Protein AF-W1X369-F1 (afdb_monomer_lite)

Sequence (97 aa):
DSIQKAINVYRSEGKVSVIIADKEHIIGIITLSDTMRNDAINMISAISSLDMTTVLLTGDSKEAATYIGKKSGVSEIHAELLPGEKVSIIESLQGKH

pLDDT: mean 91.26, std 7.13, range [44.91, 97.69]

Organism: NCBI:txid408170

Secondary structure (DSSP, 8-state):
-HHHHHHHHHHHTT-EEEEEE-SSSEEEEEEE-PPPPTTHHHHHHHHHTTTPPPEEE-SS-HHHHHHHHHHHT-SEEE-S--HHHHHHHHHHHHTT-

Radius of gyration: 17.53 Å; chains: 1; bounding box: 41×29×48 Å

Foldseek 3Di:
DVVVVVCVVLVLLVWDWDWDDDPPGTPDIDIDDDDPDPCLLVVQVVCVVVVDAFEADELGDPSNQVNVCVVSVHPYYDYNDDPVVVVVVVVVVVVVD

Structure (mmCIF, N/CA/C/O backbone):
data_AF-W1X369-F1
#
_entry.id   AF-W1X369-F1
#
loop_
_atom_site.group_PDB
_atom_site.id
_atom_site.type_symbol
_atom_site.label_atom_id
_atom_site.label_alt_id
_atom_site.label_comp_id
_atom_site.label_asym_id
_atom_site.label_entity_id
_atom_site.label_seq_id
_atom_site.pdbx_PDB_ins_code
_atom_site.Cartn_x
_atom_site.Cartn_y
_atom_site.Cartn_z
_atom_site.occupancy
_atom_site.B_iso_or_equiv
_atom_site.auth_seq_id
_atom_site.auth_comp_id
_atom_site.auth_asym_id
_atom_site.auth_atom_id
_atom_site.pdbx_PDB_model_num
ATOM 1 N N . ASP A 1 1 ? 24.311 -1.351 -11.502 1.00 69.06 1 ASP A N 1
ATOM 2 C CA . ASP A 1 1 ? 23.997 -0.894 -10.126 1.00 69.06 1 ASP A CA 1
ATOM 3 C C . ASP A 1 1 ? 22.874 0.130 -10.007 1.00 69.06 1 ASP A C 1
ATOM 5 O O . ASP A 1 1 ? 21.946 -0.103 -9.241 1.00 69.06 1 ASP A O 1
ATOM 9 N N . SER A 1 2 ? 22.897 1.246 -10.739 1.00 84.88 2 SER A N 1
ATOM 10 C CA . SER A 1 2 ? 21.880 2.314 -10.641 1.00 84.88 2 SER A CA 1
ATOM 11 C C . SER A 1 2 ? 20.470 1.867 -11.055 1.00 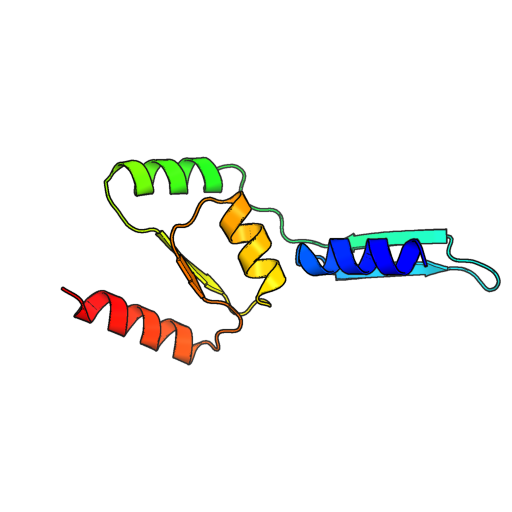84.88 2 SER A C 1
ATOM 13 O O . SER A 1 2 ? 19.499 2.188 -10.376 1.00 84.88 2 SER A O 1
ATOM 15 N N . ILE A 1 3 ? 20.354 1.066 -12.117 1.00 86.88 3 ILE A N 1
ATOM 16 C CA . ILE A 1 3 ? 19.057 0.582 -12.620 1.00 86.88 3 ILE A CA 1
ATOM 17 C C . ILE A 1 3 ? 18.424 -0.439 -11.672 1.00 86.88 3 ILE A C 1
ATOM 19 O O . ILE A 1 3 ? 17.241 -0.339 -11.368 1.00 86.88 3 ILE A O 1
ATOM 23 N N . GLN A 1 4 ? 19.216 -1.365 -11.125 1.00 87.69 4 GLN A N 1
ATOM 24 C CA . GLN A 1 4 ? 18.722 -2.318 -10.130 1.00 87.69 4 GLN A CA 1
ATOM 25 C C . GLN A 1 4 ? 18.185 -1.599 -8.886 1.00 87.69 4 GLN A C 1
ATOM 27 O O . GLN A 1 4 ? 17.137 -1.969 -8.363 1.00 87.69 4 GLN A O 1
ATOM 32 N N . LYS A 1 5 ? 18.869 -0.536 -8.437 1.00 91.12 5 LYS A N 1
ATOM 33 C CA . LYS A 1 5 ? 18.383 0.308 -7.338 1.00 91.12 5 LYS A CA 1
ATOM 34 C C . LYS A 1 5 ? 17.046 0.966 -7.685 1.00 91.12 5 LYS A C 1
ATOM 36 O O . LYS A 1 5 ? 16.137 0.905 -6.866 1.00 91.12 5 LYS A O 1
ATOM 41 N N . ALA A 1 6 ? 16.903 1.528 -8.886 1.00 90.94 6 ALA A N 1
ATOM 42 C CA . ALA A 1 6 ? 15.644 2.130 -9.331 1.00 90.94 6 ALA A CA 1
ATOM 43 C C . ALA A 1 6 ? 14.495 1.106 -9.373 1.00 90.94 6 ALA A C 1
ATOM 45 O O . ALA A 1 6 ? 13.423 1.366 -8.834 1.00 90.94 6 ALA A O 1
ATOM 46 N N . ILE A 1 7 ? 14.737 -0.089 -9.922 1.00 91.94 7 ILE A N 1
ATOM 47 C CA . ILE A 1 7 ? 13.752 -1.183 -9.953 1.00 91.94 7 ILE A CA 1
ATOM 48 C C . ILE A 1 7 ? 13.330 -1.576 -8.538 1.00 91.94 7 ILE A C 1
ATOM 50 O O . ILE A 1 7 ? 12.143 -1.750 -8.277 1.00 91.94 7 ILE A O 1
ATOM 54 N N . ASN A 1 8 ? 14.283 -1.690 -7.611 1.00 90.50 8 ASN A N 1
ATOM 55 C CA . ASN A 1 8 ? 13.980 -2.045 -6.227 1.00 90.50 8 ASN A CA 1
ATOM 56 C C . ASN A 1 8 ? 13.130 -0.966 -5.537 1.00 90.50 8 ASN A C 1
ATOM 58 O O . ASN A 1 8 ? 12.214 -1.313 -4.795 1.00 90.50 8 ASN A O 1
ATOM 62 N N . VAL A 1 9 ? 13.382 0.320 -5.816 1.00 91.00 9 VAL A N 1
ATOM 63 C CA . VAL A 1 9 ? 12.536 1.422 -5.328 1.00 91.00 9 VAL A CA 1
ATOM 64 C C . VAL A 1 9 ? 11.120 1.276 -5.877 1.00 91.00 9 VAL A C 1
ATOM 66 O O . VAL A 1 9 ? 10.182 1.186 -5.094 1.00 91.00 9 VAL A O 1
ATOM 69 N N . TYR A 1 10 ? 10.948 1.152 -7.193 1.00 91.06 10 TYR A N 1
ATOM 70 C CA . TYR A 1 10 ? 9.614 1.032 -7.788 1.00 91.06 10 TYR A CA 1
ATOM 71 C C . TYR A 1 10 ? 8.863 -0.215 -7.319 1.00 91.06 10 TYR A C 1
ATOM 73 O O . TYR A 1 10 ? 7.671 -0.142 -7.033 1.00 91.06 10 TYR A O 1
ATOM 81 N N . ARG A 1 11 ? 9.563 -1.340 -7.150 1.00 86.81 11 ARG A N 1
ATOM 82 C CA . ARG A 1 11 ? 8.986 -2.554 -6.569 1.00 86.81 11 ARG A CA 1
ATOM 83 C C . ARG A 1 11 ? 8.513 -2.325 -5.134 1.00 86.81 11 ARG A C 1
ATOM 85 O O . ARG A 1 11 ? 7.434 -2.785 -4.782 1.00 86.81 11 ARG A O 1
ATOM 92 N N . SER A 1 12 ? 9.284 -1.595 -4.324 1.00 86.19 12 SER A N 1
ATOM 93 C CA . SER A 1 12 ? 8.883 -1.256 -2.951 1.00 86.19 12 SER A CA 1
ATOM 94 C C . SER A 1 12 ? 7.674 -0.316 -2.882 1.00 86.19 12 SER A C 1
ATOM 96 O O . SER A 1 12 ? 6.979 -0.278 -1.875 1.00 86.19 12 SER A O 1
ATOM 98 N N . GLU A 1 13 ? 7.388 0.402 -3.969 1.00 87.31 13 GLU A N 1
ATOM 99 C CA . GLU A 1 13 ? 6.182 1.216 -4.137 1.00 87.31 13 GLU A CA 1
ATOM 100 C C . GLU A 1 13 ? 5.001 0.414 -4.722 1.00 87.31 13 GLU A C 1
ATOM 102 O O . GLU A 1 13 ? 3.990 0.997 -5.109 1.00 87.31 13 GLU A O 1
ATOM 107 N N . GLY A 1 14 ? 5.127 -0.915 -4.834 1.00 84.38 14 GLY A N 1
ATOM 108 C CA . GLY A 1 14 ? 4.106 -1.792 -5.412 1.00 84.38 14 GLY A CA 1
ATOM 109 C C . GLY A 1 14 ? 3.973 -1.695 -6.931 1.00 84.38 14 GLY A C 1
ATOM 110 O O . GLY A 1 14 ? 2.967 -2.125 -7.488 1.00 84.38 14 GLY A O 1
ATOM 111 N N . LYS A 1 15 ? 4.965 -1.121 -7.620 1.00 89.38 15 LYS A N 1
ATOM 112 C CA . LYS A 1 15 ? 4.915 -0.928 -9.071 1.00 89.38 15 LYS A CA 1
ATOM 113 C C . LYS A 1 15 ? 5.512 -2.114 -9.812 1.00 89.38 15 LYS A C 1
ATOM 115 O O . LYS A 1 15 ? 6.584 -2.621 -9.468 1.00 89.38 15 LYS A O 1
ATOM 120 N N . VAL A 1 16 ? 4.876 -2.482 -10.915 1.00 89.12 16 VAL A N 1
ATOM 121 C CA . VAL A 1 16 ? 5.436 -3.419 -11.891 1.00 89.12 16 VAL A CA 1
ATOM 122 C C . VAL A 1 16 ? 6.388 -2.652 -12.800 1.00 89.12 16 VAL A C 1
ATOM 124 O O . VAL A 1 16 ? 6.012 -1.628 -13.357 1.00 89.12 16 VAL A O 1
ATOM 127 N N . SER A 1 17 ? 7.624 -3.128 -12.948 1.00 93.19 17 SER A N 1
ATOM 128 C CA . SER A 1 17 ? 8.642 -2.492 -13.795 1.00 93.19 17 SER A CA 1
ATOM 129 C C . SER A 1 17 ? 8.909 -3.319 -15.052 1.00 93.19 17 SER A C 1
ATOM 131 O O . SER A 1 17 ? 9.217 -4.505 -14.959 1.00 93.19 17 SER A O 1
ATOM 133 N N . VAL A 1 18 ? 8.844 -2.680 -16.218 1.00 94.94 18 VAL A N 1
ATOM 134 C CA . VAL A 1 18 ? 9.220 -3.231 -17.525 1.00 94.94 18 VAL A CA 1
ATOM 135 C C . VAL A 1 18 ? 10.503 -2.541 -17.978 1.00 94.94 18 VAL A C 1
ATOM 137 O O . VAL A 1 18 ? 10.528 -1.324 -18.159 1.00 94.94 18 VAL A O 1
ATOM 140 N N . ILE A 1 19 ? 11.578 -3.312 -18.142 1.00 94.00 19 ILE A N 1
ATOM 141 C CA . ILE A 1 19 ? 12.872 -2.800 -18.612 1.00 94.00 19 ILE A CA 1
ATOM 142 C C . ILE A 1 19 ? 12.862 -2.776 -20.139 1.00 94.00 19 ILE A C 1
ATOM 144 O O . ILE A 1 19 ? 12.543 -3.781 -20.772 1.00 94.00 19 ILE A O 1
ATOM 148 N N . ILE A 1 20 ? 13.251 -1.646 -20.721 1.00 95.19 20 ILE A N 1
ATOM 149 C CA . ILE A 1 20 ? 13.473 -1.506 -22.160 1.00 95.19 20 ILE A CA 1
ATOM 150 C C . ILE A 1 20 ? 14.978 -1.475 -22.395 1.00 95.19 20 ILE A C 1
ATOM 152 O O . ILE A 1 20 ? 15.675 -0.630 -21.835 1.00 95.19 20 ILE A O 1
ATOM 156 N N . ALA A 1 21 ? 15.477 -2.375 -23.233 1.00 94.75 21 ALA A N 1
ATOM 157 C CA . ALA A 1 21 ? 16.881 -2.459 -23.610 1.00 94.75 21 ALA A CA 1
ATOM 158 C C . ALA A 1 21 ? 17.008 -2.838 -25.088 1.00 94.75 21 ALA A C 1
ATOM 160 O O . ALA A 1 21 ? 16.098 -3.449 -25.652 1.00 94.75 21 ALA A O 1
ATOM 161 N N . ASP A 1 22 ? 18.137 -2.491 -25.695 1.00 95.00 22 ASP A N 1
ATOM 162 C CA . ASP A 1 22 ? 18.574 -3.091 -26.953 1.00 95.00 22 ASP A CA 1
ATOM 163 C C . ASP A 1 22 ? 19.686 -4.121 -26.691 1.00 95.00 22 ASP A C 1
ATOM 165 O O . ASP A 1 22 ? 19.825 -4.639 -25.581 1.00 95.00 22 ASP A O 1
ATOM 169 N N . LYS A 1 23 ? 20.450 -4.477 -27.730 1.00 93.44 23 LYS A N 1
ATOM 170 C CA . LYS A 1 23 ? 21.508 -5.488 -27.634 1.00 93.44 23 LYS A CA 1
ATOM 171 C C . LYS A 1 23 ? 22.671 -5.074 -26.733 1.00 93.44 23 LYS A C 1
ATOM 173 O O . LYS A 1 23 ? 23.349 -5.958 -26.219 1.00 93.44 23 LYS A O 1
ATOM 178 N N . GLU A 1 24 ? 22.931 -3.779 -26.586 1.00 93.25 24 GLU A N 1
ATOM 179 C CA . GLU A 1 24 ? 24.158 -3.276 -25.966 1.00 93.25 24 GLU A CA 1
ATOM 180 C C . GLU A 1 24 ? 23.887 -2.568 -24.641 1.00 93.25 24 GLU A C 1
ATOM 182 O O . GLU A 1 24 ? 24.730 -2.608 -23.742 1.00 93.25 24 GLU A O 1
ATOM 187 N N . HIS A 1 25 ? 22.712 -1.955 -24.475 1.00 92.19 25 HIS A N 1
ATOM 188 C CA . HIS A 1 25 ? 22.416 -1.182 -23.276 1.00 92.19 25 HIS A CA 1
ATOM 189 C C . HIS A 1 25 ? 20.927 -1.072 -22.931 1.00 92.19 25 HIS A C 1
ATOM 191 O O . HIS A 1 25 ? 20.024 -1.212 -23.758 1.00 92.19 25 HIS A O 1
ATOM 197 N N . ILE A 1 26 ? 20.673 -0.763 -21.656 1.00 93.25 26 ILE A N 1
ATOM 198 C CA . ILE A 1 26 ? 19.335 -0.455 -21.149 1.00 93.25 26 ILE A CA 1
ATOM 199 C C . ILE A 1 26 ? 18.961 0.969 -21.565 1.00 93.25 26 ILE A C 1
ATOM 201 O O . ILE A 1 26 ? 19.668 1.922 -21.247 1.00 93.25 26 ILE A O 1
ATOM 205 N N . ILE A 1 27 ? 17.821 1.096 -22.239 1.00 94.19 27 ILE A N 1
ATOM 206 C CA . ILE A 1 27 ? 17.257 2.353 -22.736 1.00 94.19 27 ILE A CA 1
ATOM 207 C C . ILE A 1 27 ? 16.431 3.037 -21.636 1.00 94.19 27 ILE A C 1
ATOM 209 O O . ILE A 1 27 ? 16.476 4.256 -21.497 1.00 94.19 27 ILE A O 1
ATOM 213 N N . GLY A 1 28 ? 15.683 2.271 -20.829 1.00 92.25 28 GLY A N 1
ATOM 214 C CA . GLY A 1 28 ? 14.858 2.836 -19.758 1.00 92.25 28 GLY A CA 1
ATOM 215 C C . GLY A 1 28 ? 13.973 1.831 -19.018 1.00 92.25 28 GLY A C 1
ATOM 216 O O . GLY A 1 28 ? 14.103 0.618 -19.182 1.00 92.25 28 GLY A O 1
ATOM 217 N N . ILE A 1 29 ? 13.068 2.353 -18.183 1.00 94.25 29 ILE A N 1
ATOM 218 C CA . ILE A 1 29 ? 12.096 1.577 -17.399 1.00 94.25 29 ILE A CA 1
ATOM 219 C C . ILE A 1 29 ? 10.711 2.213 -17.562 1.00 94.25 29 ILE A C 1
ATOM 221 O O . ILE A 1 29 ? 10.554 3.412 -17.337 1.00 94.25 29 ILE A O 1
ATOM 225 N N . ILE A 1 30 ? 9.705 1.408 -17.896 1.00 94.81 30 ILE A N 1
ATOM 226 C CA . ILE A 1 30 ? 8.287 1.769 -17.767 1.00 94.81 30 ILE A CA 1
ATOM 227 C C . ILE A 1 30 ? 7.766 1.144 -16.477 1.00 94.81 30 ILE A C 1
ATOM 229 O O . ILE A 1 30 ? 8.007 -0.034 -16.227 1.00 94.81 30 ILE A O 1
ATOM 233 N N . THR A 1 31 ? 7.045 1.912 -15.659 1.00 93.12 31 THR A N 1
ATOM 234 C CA . THR A 1 31 ? 6.415 1.385 -14.440 1.00 93.12 31 THR A CA 1
ATOM 235 C C . THR A 1 31 ? 4.900 1.462 -14.532 1.00 93.12 31 THR A C 1
ATOM 237 O O . THR A 1 31 ? 4.359 2.433 -15.058 1.00 93.12 31 THR A O 1
ATOM 240 N N . LEU A 1 32 ? 4.225 0.430 -14.032 1.00 90.19 32 LEU A N 1
ATOM 241 C CA . LEU A 1 32 ? 2.775 0.345 -13.941 1.00 90.19 32 LEU A CA 1
ATOM 242 C C . LEU A 1 32 ? 2.372 0.266 -12.473 1.00 90.19 32 LEU A C 1
ATOM 244 O O . LEU A 1 32 ? 2.983 -0.466 -11.693 1.00 90.19 32 LEU A O 1
ATOM 248 N N . SER A 1 33 ? 1.343 1.021 -12.107 1.00 85.12 33 SER A N 1
ATOM 249 C CA . SER A 1 33 ? 0.797 1.044 -10.756 1.00 85.12 33 SER A CA 1
ATOM 250 C C . SER A 1 33 ? -0.670 1.421 -10.781 1.00 85.12 33 SER A C 1
ATOM 252 O O . SER A 1 33 ? -1.071 2.268 -11.585 1.00 85.12 33 SER A O 1
ATOM 254 N N . ASP A 1 34 ? -1.427 0.898 -9.828 1.00 81.69 34 ASP A N 1
ATOM 255 C CA . ASP A 1 34 ? -2.777 1.378 -9.592 1.00 81.69 34 ASP A CA 1
ATOM 256 C C . ASP A 1 34 ? -2.746 2.804 -9.045 1.00 81.69 34 ASP A C 1
ATOM 258 O O . ASP A 1 34 ? -1.926 3.180 -8.200 1.00 81.69 34 ASP A O 1
ATOM 262 N N . THR A 1 35 ? -3.647 3.631 -9.565 1.00 81.62 35 THR A N 1
ATOM 263 C CA . THR A 1 35 ? -3.785 5.007 -9.100 1.00 81.62 35 THR A CA 1
ATOM 264 C C . THR A 1 35 ? -4.757 5.015 -7.935 1.00 81.62 35 THR A C 1
ATOM 266 O O . THR A 1 35 ? -5.920 4.642 -8.091 1.00 81.62 35 THR A O 1
ATOM 269 N N . MET A 1 36 ? -4.299 5.454 -6.761 1.00 83.69 36 MET A N 1
ATOM 270 C CA . MET A 1 36 ? -5.222 5.706 -5.657 1.00 83.69 36 MET A CA 1
ATOM 271 C C . MET A 1 36 ? -6.258 6.740 -6.081 1.00 83.69 36 MET A C 1
ATOM 273 O O . MET A 1 36 ? -5.925 7.734 -6.728 1.00 83.69 36 MET A O 1
ATOM 277 N N . ARG A 1 37 ? -7.507 6.538 -5.661 1.00 88.94 37 ARG A N 1
ATOM 278 C CA . ARG A 1 37 ? -8.534 7.558 -5.846 1.00 88.94 37 ARG A CA 1
ATOM 279 C C . ARG A 1 37 ? -8.113 8.850 -5.147 1.00 88.94 37 ARG A C 1
ATOM 281 O O . ARG A 1 37 ? -7.646 8.821 -4.008 1.00 88.94 37 ARG A O 1
ATOM 288 N N . ASN A 1 38 ? -8.326 9.978 -5.820 1.00 86.38 38 ASN A N 1
ATOM 289 C CA . ASN A 1 38 ? -7.923 11.299 -5.329 1.00 86.38 38 ASN A CA 1
ATOM 290 C C . ASN A 1 38 ? -8.564 11.659 -3.978 1.00 86.38 38 ASN A C 1
ATOM 292 O O . ASN A 1 38 ? -7.985 12.412 -3.202 1.00 86.38 38 ASN A O 1
ATOM 296 N N . ASP A 1 39 ? -9.749 11.118 -3.691 1.00 91.94 39 ASP A N 1
ATOM 297 C CA . ASP A 1 39 ? -10.512 11.366 -2.469 1.00 91.94 39 ASP A CA 1
ATOM 298 C C . ASP A 1 39 ? -10.159 10.422 -1.309 1.00 91.94 39 ASP A C 1
ATOM 300 O O . ASP A 1 39 ? -10.586 10.675 -0.184 1.00 91.94 39 ASP A O 1
ATOM 304 N N . ALA A 1 40 ? -9.360 9.373 -1.539 1.00 91.75 40 ALA A N 1
ATOM 305 C CA . ALA A 1 40 ? -9.083 8.345 -0.534 1.00 91.75 40 ALA A CA 1
ATOM 306 C C . ALA A 1 40 ? -8.431 8.914 0.737 1.00 91.75 40 ALA A C 1
ATOM 308 O O . ALA A 1 40 ? -8.838 8.570 1.843 1.00 91.75 40 ALA A O 1
ATOM 309 N N . ILE A 1 41 ? -7.462 9.823 0.584 1.00 93.25 41 ILE A N 1
ATOM 310 C CA . ILE A 1 41 ? -6.757 10.451 1.715 1.00 93.25 41 ILE A CA 1
ATOM 311 C C . ILE A 1 41 ? -7.734 11.279 2.559 1.00 93.25 41 ILE A C 1
ATOM 313 O O . ILE A 1 41 ? -7.773 11.151 3.781 1.00 93.25 41 ILE A O 1
ATOM 317 N N . ASN A 1 42 ? -8.566 12.092 1.903 1.00 94.62 42 ASN A N 1
ATOM 318 C CA . ASN A 1 42 ? -9.547 12.935 2.586 1.00 94.62 42 ASN A CA 1
ATOM 319 C C . ASN A 1 42 ? -10.614 12.089 3.289 1.00 94.62 42 ASN A C 1
ATOM 321 O O . ASN A 1 42 ? -10.986 12.389 4.420 1.00 94.62 42 ASN A O 1
ATOM 325 N N . MET A 1 43 ? -11.074 11.013 2.645 1.00 94.00 43 MET A N 1
ATOM 326 C CA . MET A 1 43 ? -12.029 10.071 3.225 1.00 94.00 43 MET A CA 1
ATOM 327 C C . MET A 1 43 ? -11.461 9.400 4.480 1.00 94.00 43 MET A C 1
ATOM 329 O O . MET A 1 43 ? -12.125 9.389 5.513 1.00 94.00 43 MET A O 1
ATOM 333 N N . ILE A 1 44 ? -10.240 8.863 4.408 1.00 95.06 44 ILE A N 1
ATOM 334 C CA . ILE A 1 44 ? -9.592 8.207 5.551 1.00 95.06 44 ILE A CA 1
ATOM 335 C C . ILE A 1 44 ? -9.393 9.208 6.687 1.00 95.06 44 ILE A C 1
ATOM 337 O O . ILE A 1 44 ? -9.743 8.906 7.822 1.00 95.06 44 ILE A O 1
ATOM 341 N N . SER A 1 45 ? -8.928 10.424 6.387 1.00 93.56 45 SER A N 1
ATOM 342 C CA . SER A 1 45 ? -8.785 11.481 7.392 1.00 93.56 45 SER A CA 1
ATOM 343 C C . SER A 1 45 ? -10.117 11.843 8.055 1.00 93.56 45 SER A C 1
ATOM 345 O O . SER A 1 45 ? -10.146 12.068 9.263 1.00 93.56 45 SER A O 1
ATOM 347 N N . ALA A 1 46 ? -11.211 11.905 7.291 1.00 95.12 46 ALA A N 1
ATOM 348 C CA . ALA A 1 46 ? -12.535 12.196 7.829 1.00 95.12 46 ALA A CA 1
ATOM 349 C C . ALA A 1 46 ? -13.024 11.073 8.755 1.00 95.12 46 ALA A C 1
ATOM 351 O O . ALA A 1 46 ? -13.513 11.362 9.843 1.00 95.12 46 ALA A O 1
ATOM 352 N N . ILE A 1 47 ? -12.834 9.805 8.378 1.00 93.94 47 ILE A N 1
ATOM 353 C CA . ILE A 1 47 ? -13.185 8.654 9.226 1.00 93.94 47 ILE A CA 1
ATOM 354 C C . ILE A 1 47 ? -12.350 8.656 10.510 1.00 93.94 47 ILE A C 1
ATOM 356 O O . ILE A 1 47 ? -12.908 8.561 11.598 1.00 93.94 47 ILE A O 1
ATOM 360 N N . SER A 1 48 ? -11.033 8.842 10.405 1.00 90.38 48 SER A N 1
ATOM 361 C CA . SER A 1 48 ? -10.141 8.889 11.569 1.00 90.38 48 SER A CA 1
ATOM 362 C C . SER A 1 48 ? -10.487 10.031 12.535 1.00 90.38 48 SER A C 1
ATOM 364 O O . SER A 1 48 ? -10.287 9.891 13.735 1.00 90.38 48 SER A O 1
ATOM 366 N N . SER A 1 49 ? -11.044 11.147 12.041 1.00 93.56 49 SER A N 1
ATOM 367 C CA . SER A 1 49 ? -11.503 12.265 12.887 1.00 93.56 49 SER A CA 1
ATOM 368 C C . SER A 1 49 ? -12.747 11.955 13.729 1.00 93.56 49 SER A C 1
ATOM 370 O O . SER A 1 49 ? -13.074 12.717 14.633 1.00 93.56 49 SER A O 1
ATOM 372 N N . LEU A 1 50 ? -13.427 10.839 13.448 1.00 95.38 50 LEU A N 1
ATOM 373 C CA . LEU A 1 50 ? -14.568 10.330 14.212 1.00 95.38 50 LEU A CA 1
ATOM 374 C C . LEU A 1 50 ? -14.138 9.311 15.284 1.00 95.38 50 LEU A C 1
ATOM 376 O O . LEU A 1 50 ? -14.954 8.491 15.700 1.00 95.38 50 LEU A O 1
ATOM 380 N N . ASP A 1 51 ? -12.858 9.311 15.673 1.00 92.06 51 ASP A N 1
ATOM 381 C CA . ASP A 1 51 ? -12.240 8.331 16.580 1.00 92.06 51 ASP A CA 1
ATOM 382 C C . ASP A 1 51 ? -12.395 6.867 16.111 1.00 92.06 51 ASP A C 1
ATOM 384 O O . ASP A 1 51 ? -12.371 5.924 16.903 1.00 92.06 51 ASP A O 1
ATOM 388 N N . MET A 1 52 ? -12.541 6.661 14.796 1.00 92.25 52 MET A N 1
ATOM 389 C CA . MET A 1 52 ? -12.614 5.337 14.179 1.00 92.25 52 MET A CA 1
ATOM 390 C C . MET A 1 52 ? -11.242 4.867 13.692 1.00 92.25 52 MET A C 1
ATOM 392 O O . MET A 1 52 ? -10.502 5.601 13.038 1.00 92.25 52 MET A O 1
ATOM 3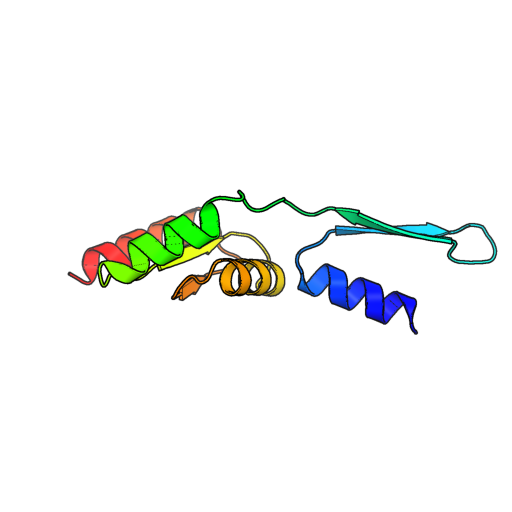96 N N . THR A 1 53 ? -10.937 3.593 13.930 1.00 91.88 53 THR A N 1
ATOM 397 C CA . THR A 1 53 ? -9.735 2.941 13.396 1.00 91.88 53 THR A CA 1
ATOM 398 C C . THR A 1 53 ? -9.960 2.524 11.947 1.00 91.88 53 THR A C 1
ATOM 400 O O . THR A 1 53 ? -10.900 1.791 11.639 1.00 91.88 53 THR A O 1
ATOM 403 N N . THR A 1 54 ? -9.069 2.939 11.047 1.00 94.75 54 THR A N 1
ATOM 404 C CA . THR A 1 54 ? -9.091 2.498 9.645 1.00 94.75 54 THR A CA 1
ATOM 405 C C . THR A 1 54 ? -8.097 1.361 9.426 1.00 94.75 54 THR A C 1
ATOM 407 O O . THR A 1 54 ? -6.923 1.467 9.782 1.00 94.75 54 THR A O 1
ATOM 410 N N . VAL A 1 55 ? -8.561 0.265 8.821 1.00 95.50 55 VAL A N 1
ATOM 411 C CA . VAL A 1 55 ? -7.764 -0.949 8.586 1.00 95.50 55 VAL A CA 1
ATOM 412 C C . VAL A 1 55 ? -7.722 -1.254 7.087 1.00 95.50 55 VAL A C 1
ATOM 414 O O . VAL A 1 55 ? -8.767 -1.355 6.445 1.00 95.50 55 VAL A O 1
ATOM 417 N N . LEU A 1 56 ? -6.525 -1.419 6.519 1.00 95.44 56 LEU A N 1
ATOM 418 C CA . LEU A 1 56 ? -6.318 -1.871 5.141 1.00 95.44 56 LEU A CA 1
ATOM 419 C C . LEU A 1 56 ? -6.109 -3.389 5.110 1.00 95.44 56 LEU A C 1
ATOM 421 O O . LEU A 1 56 ? -5.141 -3.883 5.681 1.00 95.44 56 LEU A O 1
ATOM 425 N N . LEU A 1 57 ? -6.976 -4.110 4.396 1.00 97.12 57 LEU A N 1
ATOM 426 C CA . LEU A 1 57 ? -6.847 -5.548 4.136 1.00 97.12 57 LEU A CA 1
ATOM 427 C C . LEU A 1 57 ? -6.577 -5.783 2.644 1.00 97.12 57 LEU A C 1
ATOM 429 O O . LEU A 1 57 ? -7.472 -5.601 1.815 1.00 97.12 57 LEU A O 1
ATOM 433 N N . THR A 1 58 ? -5.371 -6.220 2.280 1.00 94.12 58 THR A N 1
ATOM 434 C CA . THR A 1 58 ? -5.007 -6.484 0.877 1.00 94.12 58 THR A CA 1
ATOM 435 C C . THR A 1 58 ? -4.329 -7.841 0.680 1.00 94.12 58 THR A C 1
ATOM 437 O O . THR A 1 58 ? -3.766 -8.413 1.606 1.00 94.12 58 THR A O 1
ATOM 440 N N . GLY A 1 59 ? -4.432 -8.365 -0.545 1.00 93.31 59 GLY A N 1
ATOM 441 C CA . GLY A 1 59 ? -3.662 -9.528 -0.998 1.00 93.31 59 GLY A CA 1
ATOM 442 C C . GLY A 1 59 ? -2.317 -9.147 -1.626 1.00 93.31 59 GLY A C 1
ATOM 443 O O . GLY A 1 59 ? -1.551 -10.030 -1.993 1.00 93.31 59 GLY A O 1
ATOM 444 N N . ASP A 1 60 ? -2.039 -7.847 -1.765 1.00 91.44 60 ASP A N 1
ATOM 445 C CA . ASP A 1 60 ? -0.778 -7.352 -2.317 1.00 91.44 60 ASP A CA 1
ATOM 446 C C . ASP A 1 60 ? 0.397 -7.624 -1.379 1.00 91.44 60 ASP A C 1
ATOM 448 O O . ASP A 1 60 ? 0.214 -7.879 -0.186 1.00 91.44 60 ASP A O 1
ATOM 452 N N . SER A 1 61 ? 1.617 -7.505 -1.913 1.00 90.25 61 SER A N 1
ATOM 453 C CA . SER A 1 61 ? 2.830 -7.657 -1.111 1.00 90.25 61 SER A CA 1
ATOM 454 C C . SER A 1 61 ? 2.887 -6.641 0.025 1.00 90.25 61 SER A C 1
ATOM 456 O O . SER A 1 61 ? 2.331 -5.535 -0.047 1.00 90.25 61 SER A O 1
ATOM 458 N N . LYS 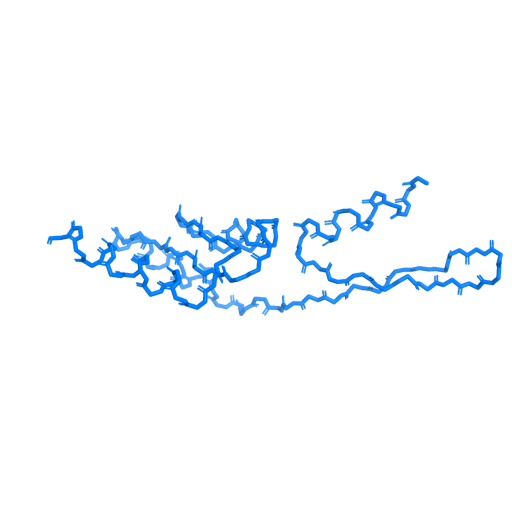A 1 62 ? 3.626 -6.993 1.075 1.00 92.56 62 LYS A N 1
ATOM 459 C CA . LYS A 1 62 ? 3.794 -6.127 2.242 1.00 92.56 62 LYS A CA 1
ATOM 460 C C . LYS A 1 62 ? 4.346 -4.746 1.887 1.00 92.56 62 LYS A C 1
ATOM 462 O O . LYS A 1 62 ? 3.932 -3.753 2.487 1.00 92.56 62 LYS A O 1
ATOM 467 N N . GLU A 1 63 ? 5.254 -4.656 0.920 1.00 89.50 63 GLU A N 1
ATOM 468 C CA . GLU A 1 63 ? 5.836 -3.388 0.474 1.00 89.50 63 GLU A CA 1
ATOM 469 C C . GLU A 1 63 ? 4.786 -2.493 -0.191 1.00 89.50 63 GLU A C 1
ATOM 471 O O . GLU A 1 63 ? 4.634 -1.337 0.205 1.00 89.50 63 GLU A O 1
ATOM 476 N N . ALA A 1 64 ? 4.008 -3.046 -1.128 1.00 88.00 64 ALA A N 1
ATOM 477 C CA . ALA A 1 64 ? 2.936 -2.333 -1.819 1.00 88.00 64 ALA A CA 1
ATOM 478 C C . ALA A 1 64 ? 1.866 -1.837 -0.835 1.00 88.00 64 ALA A C 1
ATOM 480 O O . ALA A 1 64 ? 1.510 -0.656 -0.828 1.00 88.00 64 ALA A O 1
ATOM 481 N N . ALA A 1 65 ? 1.419 -2.722 0.060 1.00 92.06 65 ALA A N 1
ATOM 482 C CA . ALA A 1 65 ? 0.453 -2.400 1.103 1.00 92.06 65 ALA A CA 1
ATOM 483 C C . ALA A 1 65 ? 0.973 -1.304 2.046 1.00 92.06 65 ALA A C 1
ATOM 485 O O . ALA A 1 65 ? 0.239 -0.382 2.393 1.00 92.06 65 ALA A O 1
ATOM 486 N N . THR A 1 66 ? 2.254 -1.362 2.424 1.00 91.81 66 THR A N 1
ATOM 487 C CA . THR A 1 66 ? 2.891 -0.342 3.271 1.00 91.81 66 THR A CA 1
ATOM 488 C C . THR A 1 66 ? 2.993 1.000 2.550 1.00 91.81 66 THR A C 1
ATOM 490 O O . THR A 1 66 ? 2.744 2.039 3.160 1.00 91.81 66 THR A O 1
ATOM 493 N N . TYR A 1 67 ? 3.356 1.001 1.265 1.00 90.19 67 TYR A N 1
ATOM 494 C CA . TYR A 1 67 ? 3.436 2.215 0.456 1.00 90.19 67 TYR A CA 1
ATOM 495 C C . TYR A 1 67 ? 2.073 2.907 0.356 1.00 90.19 67 TYR A C 1
ATOM 497 O O . TYR A 1 67 ? 1.955 4.092 0.677 1.00 90.19 67 TYR A O 1
ATOM 505 N N . ILE A 1 68 ? 1.035 2.153 -0.019 1.00 90.00 68 ILE A N 1
ATOM 506 C CA . ILE A 1 68 ? -0.337 2.657 -0.119 1.00 90.00 68 ILE A CA 1
ATOM 507 C C . ILE A 1 68 ? -0.856 3.087 1.248 1.00 90.00 68 ILE A C 1
ATOM 509 O O . ILE A 1 68 ? -1.325 4.213 1.380 1.00 90.00 68 ILE A O 1
ATOM 513 N N . GLY A 1 69 ? -0.708 2.249 2.274 1.00 92.12 69 GLY A N 1
ATOM 514 C CA . GLY A 1 69 ? -1.238 2.532 3.601 1.00 92.12 69 GLY A CA 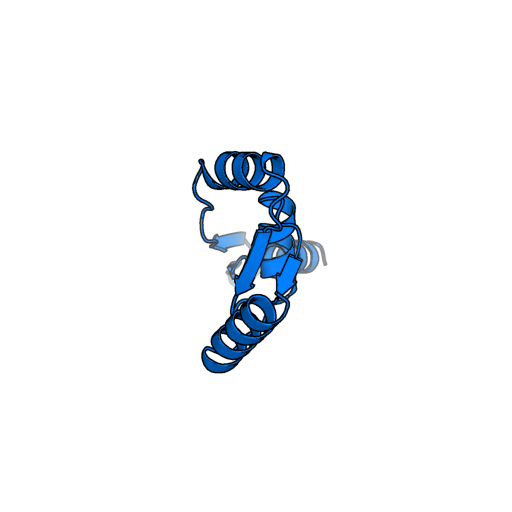1
ATOM 515 C C . GLY A 1 69 ? -0.615 3.770 4.252 1.00 92.12 69 GLY A C 1
ATOM 516 O O . GLY A 1 69 ? -1.328 4.582 4.839 1.00 92.12 69 GLY A O 1
ATOM 517 N N . LYS A 1 70 ? 0.695 3.994 4.065 1.00 89.94 70 LYS A N 1
ATOM 518 C CA . LYS A 1 70 ? 1.359 5.240 4.491 1.00 89.94 70 LYS A CA 1
ATOM 519 C C . LYS A 1 70 ? 0.855 6.457 3.724 1.00 89.94 70 LYS A C 1
ATOM 521 O O . LYS A 1 70 ? 0.673 7.515 4.315 1.00 89.94 70 LYS A O 1
ATOM 526 N N . LYS A 1 71 ? 0.655 6.320 2.411 1.00 90.19 71 LYS A N 1
ATOM 527 C CA . LYS A 1 71 ? 0.183 7.413 1.555 1.00 90.19 71 LYS A CA 1
ATOM 528 C C . LYS A 1 71 ? -1.276 7.774 1.838 1.00 90.19 71 LYS A C 1
ATOM 530 O O . LYS A 1 71 ? -1.648 8.934 1.699 1.00 90.19 71 LYS A O 1
ATOM 535 N N . SER A 1 72 ? -2.090 6.789 2.207 1.00 92.44 72 SER A N 1
ATOM 536 C CA . SER A 1 72 ? -3.513 6.947 2.487 1.00 92.44 72 SER A CA 1
ATOM 537 C C . SER A 1 72 ? -3.801 7.336 3.941 1.00 92.44 72 SER A C 1
ATOM 539 O O . SER A 1 72 ? -4.840 7.931 4.201 1.00 92.44 72 SER A O 1
ATOM 541 N N . GLY A 1 73 ? -2.891 7.030 4.872 1.00 93.06 73 GLY A N 1
ATOM 542 C CA . GLY A 1 73 ? -3.014 7.373 6.291 1.00 93.06 73 GLY A CA 1
ATOM 543 C C . GLY A 1 73 ? -3.858 6.394 7.111 1.00 93.06 73 GLY A C 1
ATOM 544 O O . GLY A 1 73 ? -4.446 6.803 8.109 1.00 93.06 73 GLY A O 1
ATOM 545 N N . VAL A 1 74 ? -3.954 5.124 6.694 1.00 95.62 74 VAL A N 1
ATOM 546 C CA . VAL A 1 74 ? -4.671 4.102 7.482 1.00 95.62 74 VAL A CA 1
ATOM 547 C C . VAL A 1 74 ? -3.932 3.767 8.777 1.00 95.62 74 VAL A C 1
ATOM 549 O O . VAL A 1 74 ? -2.703 3.824 8.834 1.00 95.62 74 VAL A O 1
ATOM 552 N N . SER A 1 75 ? -4.681 3.389 9.811 1.00 94.12 75 SER A N 1
ATOM 553 C CA . SER A 1 75 ? -4.140 3.076 11.139 1.00 94.12 75 SER A CA 1
ATOM 554 C C . SER A 1 75 ? -3.479 1.696 11.208 1.00 94.12 75 SER A C 1
ATOM 556 O O . SER A 1 75 ? -2.467 1.529 11.885 1.00 94.12 75 SER A O 1
ATOM 558 N N . GLU A 1 76 ? -4.039 0.708 10.511 1.00 95.38 76 GLU A N 1
ATOM 559 C CA . GLU A 1 76 ? -3.589 -0.686 10.553 1.00 95.38 76 GLU A CA 1
ATOM 560 C C . GLU A 1 76 ? -3.546 -1.286 9.143 1.00 95.38 76 GLU A C 1
ATOM 562 O O . GLU A 1 76 ? -4.369 -0.956 8.288 1.00 95.38 76 GLU A O 1
ATOM 567 N N . ILE A 1 77 ? -2.565 -2.154 8.877 1.00 96.69 77 ILE A N 1
ATOM 568 C CA . ILE A 1 77 ? -2.329 -2.746 7.555 1.00 96.69 77 ILE A CA 1
ATOM 569 C C . ILE A 1 77 ? -2.115 -4.251 7.706 1.00 96.69 77 ILE A C 1
ATOM 571 O O . ILE A 1 77 ? -1.201 -4.680 8.409 1.00 96.69 77 ILE A O 1
ATOM 575 N N . HIS A 1 78 ? -2.896 -5.030 6.961 1.00 97.06 78 HIS A N 1
ATOM 576 C CA . HIS A 1 78 ? -2.713 -6.464 6.755 1.00 97.06 78 HIS A CA 1
ATOM 577 C C . HIS A 1 78 ? -2.532 -6.733 5.261 1.00 97.06 78 HIS A C 1
ATOM 579 O O . HIS A 1 78 ? -3.371 -6.347 4.441 1.00 97.06 78 HIS A O 1
ATOM 585 N N . ALA A 1 79 ? -1.417 -7.364 4.909 1.00 96.50 79 ALA A N 1
ATOM 586 C CA . ALA A 1 79 ? -0.988 -7.604 3.534 1.00 96.50 79 ALA A CA 1
ATOM 587 C C . ALA A 1 79 ? -0.833 -9.105 3.267 1.00 96.50 79 ALA A C 1
ATOM 589 O O . ALA A 1 79 ? -0.841 -9.894 4.209 1.00 96.50 79 ALA A O 1
ATOM 590 N N . GLU A 1 80 ? -0.660 -9.474 1.997 1.00 96.06 80 GLU A N 1
ATOM 591 C CA . GLU A 1 80 ? -0.446 -10.858 1.545 1.00 96.06 80 GLU A CA 1
ATOM 592 C C . GLU A 1 80 ? -1.586 -11.817 1.927 1.00 96.06 80 GLU A C 1
ATOM 594 O O . GLU A 1 80 ? -1.396 -13.026 2.006 1.00 96.06 80 GLU A O 1
ATOM 599 N N . LEU A 1 81 ? -2.791 -11.274 2.132 1.00 97.62 81 LEU A N 1
ATOM 600 C CA . LEU A 1 81 ? -3.949 -12.037 2.577 1.00 97.62 81 LEU A CA 1
ATOM 601 C C . LEU A 1 81 ? -4.623 -12.800 1.438 1.00 97.62 81 LEU A C 1
ATOM 603 O O . LEU A 1 81 ? -5.006 -12.230 0.407 1.00 97.62 81 LEU A O 1
ATOM 607 N N . LEU A 1 82 ? -4.928 -14.063 1.704 1.00 97.69 82 LEU A N 1
ATOM 608 C CA . LEU A 1 82 ? -5.894 -14.844 0.949 1.00 97.69 82 LEU A CA 1
ATOM 609 C C . LEU A 1 82 ? -7.332 -14.364 1.226 1.00 97.69 82 LEU A C 1
ATOM 611 O O . LEU A 1 82 ? -7.612 -13.769 2.272 1.00 97.69 82 LEU A O 1
ATOM 615 N N . PRO A 1 83 ? -8.296 -14.658 0.329 1.00 96.19 83 PRO A N 1
ATOM 616 C CA . PRO A 1 83 ? -9.693 -14.272 0.532 1.00 96.19 83 PRO A CA 1
ATOM 617 C C . PRO A 1 83 ? -10.281 -14.731 1.875 1.00 96.19 83 PRO A C 1
ATOM 619 O O . PRO A 1 83 ? -10.978 -13.954 2.521 1.00 96.19 83 PRO A O 1
ATOM 622 N N . GLY A 1 84 ? -9.969 -15.955 2.319 1.00 97.19 84 GLY A N 1
ATOM 623 C CA . GLY A 1 84 ? -10.444 -16.482 3.605 1.00 97.19 84 GLY A CA 1
ATOM 624 C C . GLY A 1 84 ? -9.861 -15.748 4.815 1.00 97.19 84 GLY A C 1
ATOM 625 O O . GLY A 1 84 ? -10.576 -15.481 5.772 1.00 97.19 84 GLY A O 1
ATOM 626 N N . GLU A 1 85 ? -8.595 -15.337 4.748 1.00 97.69 85 GLU A N 1
ATOM 627 C CA . GLU A 1 85 ? -7.934 -14.614 5.841 1.00 97.69 85 GLU A CA 1
ATOM 628 C C . GLU A 1 85 ? -8.520 -13.213 6.025 1.00 97.69 85 GLU A C 1
ATOM 630 O O . GLU A 1 85 ? -8.693 -12.757 7.154 1.00 97.69 85 GLU A O 1
ATOM 635 N N . LYS A 1 86 ? -8.916 -12.551 4.927 1.00 97.62 86 LYS A N 1
ATOM 636 C CA . LYS A 1 86 ? -9.649 -11.277 4.998 1.00 97.62 86 LYS A CA 1
ATOM 637 C C . LYS A 1 86 ? -10.951 -11.427 5.785 1.00 97.62 86 LYS A C 1
ATOM 639 O O . LYS A 1 86 ? -11.249 -10.573 6.615 1.00 97.62 86 LYS A O 1
ATOM 644 N N . VAL A 1 87 ? -11.700 -12.508 5.546 1.00 96.62 87 VAL A N 1
ATOM 645 C CA . VAL A 1 87 ? -12.947 -12.800 6.274 1.00 96.62 87 VAL A CA 1
ATOM 646 C C . VAL A 1 87 ? -12.658 -13.019 7.756 1.00 96.62 87 VAL A C 1
ATOM 648 O O . VAL A 1 87 ? -13.265 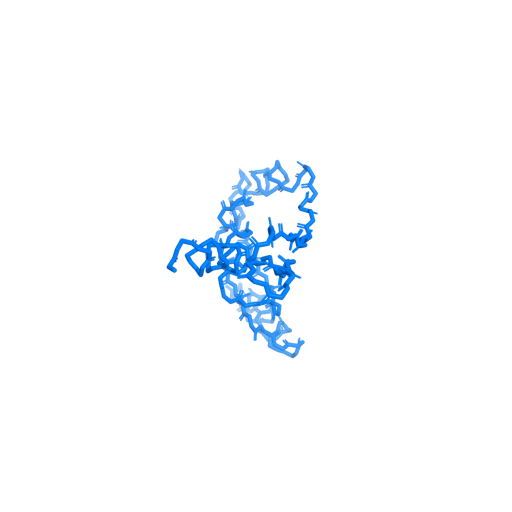-12.353 8.589 1.00 96.62 87 VAL A O 1
ATOM 651 N N . SER A 1 88 ? -11.673 -13.854 8.092 1.00 96.62 88 SER A N 1
ATOM 652 C CA . SER A 1 88 ? -11.314 -14.125 9.489 1.00 96.62 88 SER A CA 1
ATOM 653 C C . SER A 1 88 ? -10.860 -12.876 10.253 1.00 96.62 88 SER A C 1
ATOM 655 O O . SER A 1 88 ? -11.171 -12.726 11.435 1.00 96.62 88 SER A O 1
ATOM 657 N N . ILE A 1 89 ? -10.149 -11.949 9.601 1.00 96.12 89 ILE A N 1
ATOM 658 C CA . ILE A 1 89 ? -9.770 -10.672 10.224 1.00 96.12 89 ILE A CA 1
ATOM 659 C C . ILE A 1 89 ? -11.008 -9.813 10.494 1.00 96.12 89 ILE A C 1
ATOM 661 O O . ILE A 1 89 ? -11.127 -9.254 11.583 1.00 96.12 89 ILE A O 1
ATOM 665 N N . ILE A 1 90 ? -11.946 -9.732 9.545 1.00 95.38 90 ILE A N 1
ATOM 666 C CA . ILE A 1 90 ? -13.203 -8.994 9.733 1.00 95.38 90 ILE A CA 1
ATOM 667 C C . ILE A 1 90 ? -13.999 -9.575 10.909 1.00 95.38 90 ILE A C 1
ATOM 669 O O . ILE A 1 90 ? -14.417 -8.820 11.784 1.00 95.38 90 ILE A O 1
ATOM 673 N N . GLU A 1 91 ? -14.156 -10.898 10.973 1.00 95.56 91 GLU A N 1
ATOM 674 C CA . GLU A 1 91 ? -14.855 -11.583 12.070 1.00 95.56 91 GLU A CA 1
ATOM 675 C C . GLU A 1 91 ? -14.185 -11.313 13.428 1.00 95.56 91 GLU A C 1
ATOM 677 O O . GLU A 1 91 ? -14.858 -11.005 14.412 1.00 95.56 91 GLU A O 1
ATOM 682 N N . SER A 1 92 ? -12.850 -11.350 13.478 1.00 94.56 92 SER A N 1
ATOM 683 C CA . SER A 1 92 ? -12.069 -11.026 14.679 1.00 94.56 92 SER A CA 1
ATOM 684 C C . SER A 1 92 ? -12.261 -9.575 15.134 1.00 94.56 92 SER A C 1
ATOM 686 O O . SER A 1 92 ? -12.400 -9.312 16.328 1.00 94.56 92 SER A O 1
ATOM 688 N N . LEU A 1 93 ? -12.306 -8.621 14.198 1.00 92.94 93 LEU A N 1
ATOM 689 C CA . LEU A 1 93 ? -12.556 -7.209 14.503 1.00 92.94 93 LEU A CA 1
ATOM 690 C C . LEU A 1 93 ? -13.988 -6.973 15.004 1.00 92.94 93 LEU A C 1
ATOM 692 O O . LEU A 1 93 ? -14.184 -6.171 15.911 1.00 92.94 93 LEU A O 1
ATOM 696 N N . GLN A 1 94 ? -14.974 -7.691 14.462 1.00 91.38 94 GLN A N 1
ATOM 697 C CA . GLN A 1 94 ? -16.369 -7.608 14.906 1.00 91.38 94 GLN A CA 1
ATOM 698 C C . GLN A 1 94 ? -16.586 -8.219 16.295 1.00 91.38 94 GLN A C 1
ATOM 700 O O . GLN A 1 94 ? -17.371 -7.690 17.074 1.00 91.38 94 GLN A O 1
ATOM 705 N N . GLY A 1 95 ? -15.880 -9.307 16.619 1.00 85.00 95 GLY A N 1
ATOM 706 C CA . GLY A 1 95 ? -15.953 -9.971 17.925 1.00 85.00 95 GLY A CA 1
ATOM 707 C C . GLY A 1 95 ? -15.163 -9.287 19.048 1.00 85.00 95 GLY A C 1
ATOM 708 O O . GLY A 1 95 ? -15.242 -9.724 20.192 1.00 85.00 95 GLY A O 1
ATOM 709 N N . LYS A 1 96 ? -14.391 -8.233 18.750 1.00 61.03 96 LYS A N 1
ATOM 710 C CA . LYS A 1 96 ? -13.670 -7.417 19.749 1.00 61.03 96 LYS A CA 1
ATOM 711 C C . LYS A 1 96 ? -14.550 -6.359 20.438 1.00 61.03 96 LYS A C 1
ATOM 713 O O . LYS A 1 96 ? -14.012 -5.528 21.172 1.00 61.03 96 LYS A O 1
ATOM 718 N N . HIS A 1 97 ? -15.864 -6.400 20.223 1.00 44.91 97 HIS A N 1
ATOM 719 C CA . HIS A 1 97 ? -16.85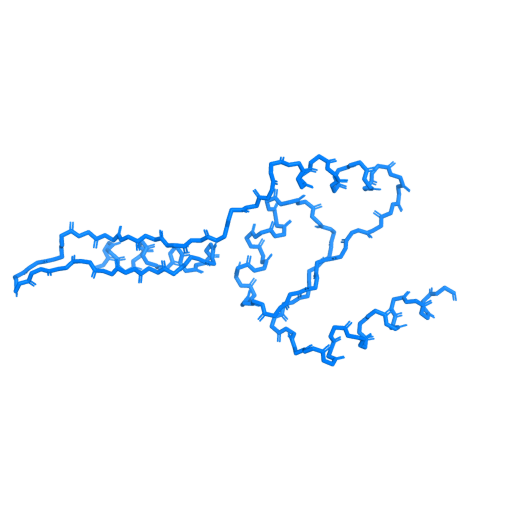5 -5.543 20.874 1.00 44.91 97 HIS A CA 1
ATOM 720 C C . HIS A 1 97 ? -17.765 -6.330 21.813 1.00 44.91 97 HIS A C 1
ATOM 722 O O . HIS A 1 97 ? -18.268 -7.397 21.398 1.00 44.91 97 HIS A O 1
#

InterPro domains:
  IPR023214 HAD superfamily [G3DSA:3.40.50.1000] (37-96)
  IPR023299 P-type ATPase, cytoplasmic domain N [G3DSA:3.40.1110.10] (4-36)
  IPR036412 HAD-like superfamily [SSF56784] (8-96)
  IPR051014 Cation Transport ATPase Type IB [PTHR48085] (10-96)